Protein AF-A0ABD5ZJA7-F1 (afdb_monomer_lite)

Organism: NCBI:txid1748331

Structure (mmCIF, N/CA/C/O backbone):
data_AF-A0ABD5ZJA7-F1
#
_entry.id   AF-A0ABD5ZJA7-F1
#
loop_
_atom_site.group_PDB
_atom_site.id
_atom_site.type_symbol
_atom_site.label_atom_id
_atom_site.label_alt_id
_atom_site.label_comp_id
_atom_site.label_asym_id
_atom_site.label_entity_id
_atom_site.label_seq_id
_atom_site.pdbx_PDB_ins_code
_atom_site.Cartn_x
_atom_site.Cartn_y
_atom_site.Cartn_z
_atom_site.occupancy
_atom_site.B_iso_or_equiv
_atom_site.auth_seq_id
_atom_site.auth_comp_id
_atom_site.auth_asym_id
_atom_site.auth_atom_id
_atom_site.pdbx_PDB_model_num
ATOM 1 N N . MET A 1 1 ? 16.109 -17.250 -10.198 1.00 43.22 1 MET A N 1
ATOM 2 C CA . MET A 1 1 ? 14.661 -17.321 -9.893 1.00 43.22 1 MET A CA 1
ATOM 3 C C . MET A 1 1 ? 14.072 -15.924 -9.999 1.00 43.22 1 MET A C 1
ATOM 5 O O . MET A 1 1 ? 14.252 -15.127 -9.084 1.00 43.22 1 MET A O 1
ATOM 9 N N . GLY A 1 2 ? 13.443 -15.597 -11.131 1.00 46.81 2 GLY A N 1
ATOM 10 C CA . GLY A 1 2 ? 12.694 -14.346 -11.270 1.00 46.81 2 GLY A CA 1
ATOM 11 C C . GLY A 1 2 ? 11.541 -14.356 -10.270 1.00 46.81 2 GLY A C 1
ATOM 12 O O . GLY A 1 2 ? 10.738 -15.286 -10.253 1.00 46.81 2 GLY A O 1
ATOM 13 N N . ARG A 1 3 ? 11.515 -13.392 -9.352 1.00 61.19 3 ARG A N 1
ATOM 14 C CA . ARG A 1 3 ? 10.531 -13.365 -8.266 1.00 61.19 3 ARG A CA 1
ATOM 15 C C . ARG A 1 3 ? 9.162 -12.995 -8.872 1.00 61.19 3 ARG A C 1
ATOM 17 O O . ARG A 1 3 ? 8.981 -11.855 -9.273 1.00 61.19 3 ARG A O 1
ATOM 24 N N . LYS A 1 4 ? 8.204 -13.938 -8.911 1.00 72.38 4 LYS A N 1
ATOM 25 C CA . LYS A 1 4 ? 6.860 -13.841 -9.548 1.00 72.38 4 LYS A CA 1
ATOM 26 C C . LYS A 1 4 ? 6.105 -12.547 -9.198 1.00 72.38 4 LYS A C 1
ATOM 28 O O . LYS A 1 4 ? 5.808 -12.374 -8.025 1.00 72.38 4 LYS A O 1
ATOM 33 N N . ARG A 1 5 ? 5.801 -11.667 -10.156 1.00 82.25 5 ARG A N 1
ATOM 34 C CA . ARG A 1 5 ? 5.024 -10.425 -9.941 1.00 82.25 5 ARG A CA 1
ATOM 35 C C . ARG A 1 5 ? 3.716 -10.708 -9.182 1.00 82.25 5 ARG A C 1
ATOM 37 O O . ARG A 1 5 ? 3.105 -11.751 -9.403 1.00 82.25 5 ARG A O 1
ATOM 44 N N . ILE A 1 6 ? 3.316 -9.808 -8.286 1.00 84.31 6 ILE A N 1
ATOM 45 C CA . ILE A 1 6 ? 1.984 -9.836 -7.668 1.00 84.31 6 ILE A CA 1
ATOM 46 C C . ILE A 1 6 ? 1.018 -9.273 -8.705 1.00 84.31 6 ILE A C 1
ATOM 48 O O . ILE A 1 6 ? 1.104 -8.097 -9.050 1.00 84.31 6 ILE A O 1
ATOM 52 N N . THR A 1 7 ? 0.161 -10.136 -9.237 1.00 83.38 7 THR A N 1
ATOM 53 C CA . THR A 1 7 ? -0.864 -9.778 -10.230 1.00 83.38 7 THR A CA 1
ATOM 54 C C . THR A 1 7 ? -2.273 -9.824 -9.651 1.00 83.38 7 THR A C 1
ATOM 56 O O . THR A 1 7 ? -3.175 -9.237 -10.233 1.00 83.38 7 THR A O 1
ATOM 59 N N . ALA A 1 8 ? -2.457 -10.476 -8.500 1.00 86.94 8 ALA A N 1
ATOM 60 C CA . ALA A 1 8 ? -3.691 -10.482 -7.725 1.00 86.94 8 ALA A CA 1
ATOM 61 C C . ALA A 1 8 ? -3.380 -10.268 -6.235 1.00 86.94 8 ALA A C 1
ATOM 63 O O . ALA A 1 8 ? -2.325 -10.682 -5.750 1.00 86.94 8 ALA A O 1
ATOM 64 N N . TYR A 1 9 ? -4.302 -9.651 -5.487 1.00 87.38 9 TYR A N 1
ATOM 65 C CA . TYR A 1 9 ? -4.145 -9.429 -4.040 1.00 87.38 9 TYR A CA 1
ATOM 66 C C . TYR A 1 9 ? -3.935 -10.744 -3.274 1.00 87.38 9 TYR A C 1
ATOM 68 O O . TYR A 1 9 ? -3.170 -10.800 -2.312 1.00 87.38 9 TYR A O 1
ATOM 76 N N . GLU A 1 10 ? -4.553 -11.832 -3.731 1.00 89.06 10 GLU A N 1
ATOM 77 C CA . GLU A 1 10 ? -4.423 -13.158 -3.125 1.00 89.06 10 GLU A CA 1
ATOM 78 C C . GLU A 1 10 ? -3.013 -13.756 -3.246 1.00 89.06 10 GLU A C 1
ATOM 80 O O . GLU A 1 10 ? -2.602 -14.502 -2.358 1.00 89.06 10 GLU A O 1
ATOM 85 N N . ASP A 1 11 ? -2.233 -13.374 -4.267 1.00 86.12 11 ASP A N 1
ATOM 86 C CA . ASP A 1 11 ? -0.830 -13.793 -4.425 1.00 86.12 11 ASP A CA 1
ATOM 87 C C . ASP A 1 11 ? 0.113 -13.103 -3.413 1.00 86.12 11 ASP A C 1
ATOM 89 O O . ASP A 1 11 ? 1.285 -13.481 -3.282 1.00 86.12 11 ASP A O 1
ATOM 93 N N . ALA A 1 12 ? -0.353 -12.057 -2.723 1.00 88.19 12 ALA A N 1
ATOM 94 C CA . ALA A 1 12 ? 0.442 -11.316 -1.755 1.00 88.19 12 ALA A CA 1
ATOM 95 C C . ALA A 1 12 ? 0.453 -12.017 -0.384 1.00 88.19 12 ALA A C 1
ATOM 97 O O . ALA A 1 12 ? -0.577 -12.431 0.146 1.00 88.19 12 ALA A O 1
ATOM 98 N N . GLY A 1 13 ? 1.632 -12.106 0.240 1.00 88.25 13 GLY A N 1
ATOM 99 C CA . GLY A 1 13 ? 1.734 -12.553 1.633 1.00 88.25 13 GLY A CA 1
ATOM 100 C C . GLY A 1 13 ? 1.099 -11.545 2.598 1.00 88.25 13 GLY A C 1
ATOM 101 O O . GLY A 1 13 ? 0.987 -10.367 2.269 1.00 88.25 13 GLY A O 1
ATOM 102 N N . GLU A 1 14 ? 0.752 -11.966 3.816 1.00 89.50 14 GLU A N 1
ATOM 103 C CA . GLU A 1 14 ? 0.031 -11.134 4.803 1.00 89.50 14 GLU A CA 1
ATOM 104 C C . GLU A 1 14 ? 0.653 -9.744 5.014 1.00 89.50 14 GLU A C 1
ATOM 106 O O . GLU A 1 14 ? -0.028 -8.725 4.957 1.00 89.50 14 GLU A O 1
ATOM 111 N N . LYS A 1 15 ? 1.979 -9.670 5.169 1.00 89.81 15 LYS A N 1
ATOM 112 C CA . LYS A 1 15 ? 2.673 -8.383 5.344 1.00 89.81 15 LYS A CA 1
ATOM 113 C C . LYS A 1 15 ? 2.639 -7.500 4.096 1.00 89.81 15 LYS A C 1
ATOM 115 O O . LYS A 1 15 ? 2.674 -6.283 4.219 1.00 89.81 15 LYS A O 1
ATOM 120 N N . MET A 1 16 ? 2.602 -8.094 2.903 1.00 91.19 16 MET A N 1
ATOM 121 C CA . MET A 1 16 ? 2.473 -7.346 1.648 1.00 91.19 16 MET A CA 1
ATOM 122 C C . MET A 1 16 ? 1.050 -6.844 1.460 1.00 91.19 16 MET A C 1
ATOM 124 O O . MET A 1 16 ? 0.881 -5.716 1.020 1.00 91.19 16 MET A O 1
ATOM 128 N N . LYS A 1 17 ? 0.053 -7.649 1.840 1.00 93.75 17 LYS A N 1
ATOM 129 C CA . LYS A 1 17 ? -1.352 -7.243 1.863 1.00 93.75 17 LYS A CA 1
ATOM 130 C C . LYS A 1 17 ? -1.549 -5.994 2.719 1.00 93.75 17 LYS A C 1
ATOM 132 O O . LYS A 1 17 ? -2.115 -5.033 2.227 1.00 93.75 17 LYS A O 1
ATOM 137 N N . LEU A 1 18 ? -0.948 -5.946 3.912 1.00 93.62 18 LEU A N 1
ATOM 138 C CA . LEU A 1 18 ? -0.964 -4.748 4.763 1.00 93.62 18 LEU A CA 1
ATOM 139 C C . LEU A 1 18 ? -0.366 -3.511 4.081 1.00 93.62 18 LEU A C 1
ATOM 141 O O . LEU A 1 18 ? -0.928 -2.425 4.180 1.00 93.62 18 LEU A O 1
ATOM 145 N N . VAL A 1 19 ? 0.763 -3.666 3.380 1.00 93.38 19 VAL A N 1
ATOM 146 C CA . VAL A 1 19 ? 1.353 -2.556 2.616 1.00 93.38 19 VAL A CA 1
ATOM 147 C C . VAL A 1 19 ? 0.419 -2.117 1.495 1.00 93.38 19 VAL A C 1
ATOM 149 O O . VAL A 1 19 ? 0.160 -0.929 1.360 1.00 93.38 19 VAL A O 1
ATOM 152 N N . ILE A 1 20 ? -0.092 -3.065 0.710 1.00 94.06 20 ILE A N 1
ATOM 153 C CA . ILE A 1 20 ? -1.002 -2.811 -0.408 1.00 94.06 20 ILE A CA 1
ATOM 154 C C . ILE A 1 20 ? -2.259 -2.085 0.079 1.00 94.06 20 ILE A C 1
ATOM 156 O O . ILE A 1 20 ? -2.626 -1.069 -0.498 1.00 94.06 20 ILE A O 1
ATOM 160 N N . ASP A 1 21 ? -2.881 -2.564 1.156 1.00 94.31 21 ASP A N 1
ATOM 161 C CA . ASP A 1 21 ? -4.092 -1.974 1.723 1.00 94.31 21 ASP A CA 1
ATOM 162 C C . ASP A 1 21 ? -3.827 -0.570 2.270 1.00 94.31 21 ASP A C 1
ATOM 164 O O . ASP A 1 21 ? -4.610 0.340 2.011 1.00 94.31 21 ASP A O 1
ATOM 168 N N . TYR A 1 22 ? -2.716 -0.361 2.985 1.00 94.50 22 TYR A N 1
ATOM 169 C CA . TYR A 1 22 ? -2.327 0.972 3.447 1.00 94.50 22 TYR A CA 1
ATOM 170 C C . TYR A 1 22 ? -2.120 1.929 2.266 1.00 94.50 22 TYR A C 1
ATOM 172 O O . TYR A 1 22 ? -2.732 2.994 2.213 1.00 94.50 22 TYR A O 1
ATOM 180 N N . CYS A 1 23 ? -1.308 1.527 1.288 1.00 93.06 23 CYS A N 1
ATOM 181 C CA . CYS A 1 23 ? -1.038 2.313 0.092 1.00 93.06 23 CYS A CA 1
ATOM 182 C C . CYS A 1 23 ? -2.333 2.661 -0.653 1.00 93.06 23 CYS A C 1
ATOM 184 O O . CYS A 1 23 ? -2.570 3.830 -0.946 1.00 93.06 23 CYS A O 1
ATOM 186 N N . ALA A 1 24 ? -3.205 1.676 -0.878 1.00 93.50 24 ALA A N 1
ATOM 187 C CA . ALA A 1 24 ? -4.493 1.856 -1.539 1.00 93.50 24 ALA A CA 1
ATOM 188 C C . ALA A 1 24 ? -5.413 2.831 -0.787 1.00 93.50 24 ALA A C 1
ATOM 190 O O . ALA A 1 24 ? -5.943 3.765 -1.388 1.00 93.50 24 ALA A O 1
ATOM 191 N N . ARG A 1 25 ? -5.571 2.662 0.533 1.00 92.75 25 ARG A N 1
ATOM 192 C CA . ARG A 1 25 ? -6.447 3.509 1.365 1.00 92.75 25 ARG A CA 1
ATOM 193 C C . ARG A 1 25 ? -6.010 4.968 1.380 1.00 92.75 25 ARG A C 1
ATOM 195 O O . ARG A 1 25 ? -6.855 5.855 1.280 1.00 92.75 25 ARG A O 1
ATOM 202 N N . TYR A 1 26 ? -4.708 5.205 1.514 1.00 91.25 26 TYR A N 1
ATOM 203 C CA . TYR A 1 26 ? -4.159 6.547 1.719 1.00 91.25 26 TYR A CA 1
ATOM 204 C C . TYR A 1 26 ? -3.618 7.194 0.444 1.00 91.25 26 TYR A C 1
ATOM 206 O O . TYR A 1 26 ? -3.172 8.332 0.502 1.00 91.25 26 TYR A O 1
ATOM 214 N N . ALA A 1 27 ? -3.703 6.509 -0.700 1.00 90.88 27 ALA A N 1
ATOM 215 C CA . ALA A 1 27 ? -3.151 6.966 -1.971 1.00 90.88 27 ALA A CA 1
ATOM 216 C C . ALA A 1 27 ? -1.647 7.295 -1.888 1.00 90.88 27 ALA A C 1
ATOM 218 O O . ALA A 1 27 ? -1.185 8.297 -2.424 1.00 90.8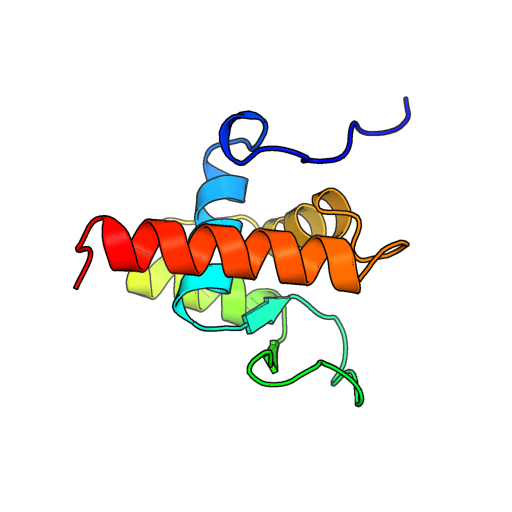8 27 ALA A O 1
ATOM 219 N N . VAL A 1 28 ? -0.868 6.440 -1.220 1.00 91.00 28 VAL A N 1
ATOM 220 C CA . VAL A 1 28 ? 0.581 6.636 -1.040 1.00 91.00 28 VAL A CA 1
ATOM 221 C C . VAL A 1 28 ? 1.382 5.444 -1.547 1.00 91.00 28 VAL A C 1
ATOM 223 O O . VAL A 1 28 ? 0.918 4.307 -1.477 1.00 91.00 28 VAL A O 1
ATOM 226 N N . VAL A 1 29 ? 2.607 5.671 -2.023 1.00 89.31 29 VAL A N 1
ATOM 227 C CA . VAL A 1 29 ? 3.517 4.612 -2.494 1.00 89.31 29 VAL A CA 1
ATOM 228 C C . VAL A 1 29 ? 4.918 4.760 -1.886 1.00 89.31 29 VAL A C 1
ATOM 230 O O . VAL A 1 29 ? 5.434 5.874 -1.821 1.00 89.31 29 VAL A O 1
ATOM 233 N N . PRO A 1 30 ? 5.574 3.662 -1.455 1.00 86.62 30 PRO A N 1
ATOM 234 C CA . PRO A 1 30 ? 6.884 3.725 -0.815 1.00 86.62 30 PRO A CA 1
ATOM 235 C C . PRO A 1 30 ? 7.989 3.929 -1.861 1.00 86.62 30 PRO A C 1
ATOM 237 O O . PRO A 1 30 ? 8.467 2.966 -2.473 1.00 86.62 30 PRO A O 1
ATOM 240 N N . ARG A 1 31 ? 8.429 5.174 -2.052 1.00 76.69 31 ARG A N 1
ATOM 241 C CA . ARG A 1 31 ? 9.536 5.535 -2.950 1.00 76.69 31 ARG A CA 1
ATOM 242 C C . ARG A 1 31 ? 10.741 6.067 -2.182 1.00 76.69 31 ARG A C 1
ATOM 244 O O . ARG A 1 31 ? 10.650 6.512 -1.044 1.00 76.69 31 ARG A O 1
ATOM 251 N N . LYS A 1 32 ? 11.913 5.957 -2.813 1.00 62.88 32 LYS A N 1
ATOM 252 C CA . LYS A 1 32 ? 13.1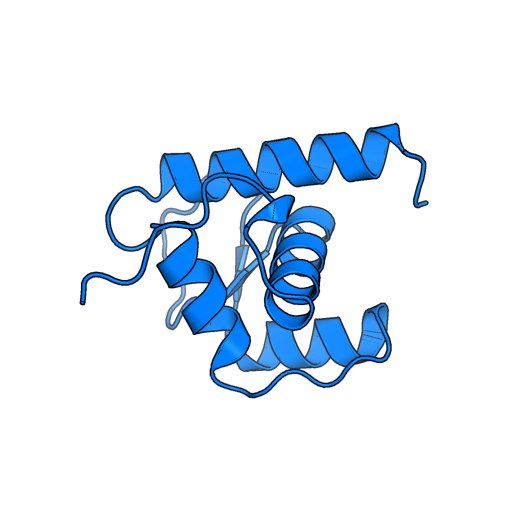91 6.437 -2.263 1.00 62.88 32 LYS A CA 1
ATOM 253 C C . LYS A 1 32 ? 13.423 7.941 -2.467 1.00 62.88 32 LYS A C 1
ATOM 255 O O . LYS A 1 32 ? 14.367 8.469 -1.887 1.00 62.88 32 LYS A O 1
ATOM 260 N N . SER A 1 33 ? 12.621 8.615 -3.286 1.00 53.59 33 SER A N 1
ATOM 261 C CA . SER A 1 33 ? 12.724 10.053 -3.562 1.00 53.59 33 SER A CA 1
ATOM 262 C C . SER A 1 33 ? 11.358 10.598 -3.970 1.00 53.59 33 SER A C 1
ATOM 264 O O . SER A 1 33 ? 10.540 9.823 -4.475 1.00 53.59 33 SER A O 1
ATOM 266 N N . ASP A 1 34 ? 11.146 11.901 -3.767 1.00 54.38 34 ASP A N 1
ATOM 267 C CA . ASP A 1 34 ? 10.063 12.685 -4.364 1.00 54.38 34 ASP A CA 1
ATOM 268 C C . ASP A 1 34 ? 10.072 12.474 -5.878 1.00 54.38 34 ASP A C 1
ATOM 270 O O . ASP A 1 34 ? 10.856 13.077 -6.611 1.00 54.38 34 ASP A O 1
ATOM 274 N N . ASP A 1 35 ? 9.254 11.539 -6.346 1.00 57.22 35 ASP A N 1
ATOM 275 C CA . ASP A 1 35 ? 9.102 11.281 -7.766 1.00 57.22 35 ASP A CA 1
ATOM 276 C C . ASP A 1 35 ? 8.216 12.394 -8.330 1.00 57.22 35 ASP A C 1
ATOM 278 O O . ASP A 1 35 ? 7.046 12.482 -7.950 1.00 57.22 35 ASP A O 1
ATOM 282 N N . PRO A 1 36 ? 8.727 13.262 -9.217 1.00 55.97 36 PRO A N 1
ATOM 283 C CA . PRO A 1 36 ? 8.000 14.464 -9.616 1.00 55.97 36 PRO A CA 1
ATOM 284 C C . PRO A 1 36 ? 6.776 14.183 -10.507 1.00 55.97 36 PRO A C 1
ATOM 286 O O . PRO A 1 36 ? 6.060 15.116 -10.856 1.00 55.97 36 PRO A O 1
ATOM 289 N N . HIS A 1 37 ? 6.523 12.923 -10.891 1.00 66.62 37 HIS A N 1
ATOM 290 C CA . HIS A 1 37 ? 5.476 12.550 -11.849 1.00 66.62 37 HIS A CA 1
ATOM 291 C C . HIS A 1 37 ? 4.671 11.315 -11.419 1.00 66.62 37 HIS A C 1
ATOM 293 O O . HIS A 1 37 ? 4.481 10.379 -12.198 1.00 66.62 37 HIS A O 1
ATOM 299 N N . LEU A 1 38 ? 4.171 11.296 -10.183 1.00 79.12 38 LEU A N 1
ATOM 300 C CA . LEU A 1 38 ? 3.062 10.402 -9.852 1.00 79.12 38 LEU A CA 1
ATOM 301 C C . LEU A 1 38 ? 1.746 11.010 -10.359 1.00 79.12 38 LEU A C 1
ATOM 303 O O . LEU A 1 38 ? 1.507 12.203 -10.158 1.00 79.12 38 LEU A O 1
ATOM 307 N N . PRO A 1 39 ? 0.875 10.226 -11.018 1.00 82.62 39 PRO A N 1
ATOM 308 C CA . PRO A 1 39 ? -0.454 10.708 -11.338 1.00 82.62 39 PRO A CA 1
ATOM 309 C C . PRO A 1 39 ? -1.227 10.933 -10.035 1.00 82.62 39 PRO A C 1
ATOM 311 O O . PRO A 1 39 ? -1.204 10.101 -9.127 1.00 82.62 39 PRO A O 1
ATOM 314 N N . SER A 1 40 ? -1.940 12.057 -9.954 1.00 79.31 40 SER A N 1
ATOM 315 C CA . SER A 1 40 ? -2.896 12.298 -8.871 1.00 79.31 40 SER A CA 1
ATOM 316 C C . SER A 1 40 ? -3.887 11.121 -8.782 1.00 79.31 40 SER A C 1
ATOM 318 O O . SER A 1 40 ? -4.325 10.637 -9.830 1.00 79.31 40 SER A O 1
ATOM 320 N N . PRO A 1 41 ? -4.244 10.625 -7.580 1.00 86.50 41 PRO A N 1
ATOM 321 C CA . PRO A 1 41 ? -3.990 11.202 -6.255 1.00 86.50 41 PRO A CA 1
ATOM 322 C C . PRO A 1 41 ? -2.755 10.640 -5.522 1.00 86.50 41 PRO A C 1
ATOM 324 O O . PRO A 1 41 ? -2.694 10.751 -4.303 1.00 86.50 41 PRO A O 1
ATOM 327 N N . TRP A 1 42 ? -1.814 9.994 -6.215 1.00 89.19 42 TRP A N 1
ATOM 328 C CA . TRP A 1 42 ? -0.737 9.248 -5.563 1.00 89.19 42 TRP A CA 1
ATOM 329 C C . TRP A 1 42 ? 0.406 10.130 -5.062 1.00 89.19 42 TRP A C 1
ATOM 331 O O . TRP A 1 42 ? 0.979 10.900 -5.831 1.00 89.19 42 TRP A O 1
ATOM 341 N N . GLU A 1 43 ? 0.801 9.936 -3.804 1.00 88.69 43 GLU A N 1
ATOM 342 C CA . GLU A 1 43 ? 1.962 10.590 -3.196 1.00 88.69 43 GLU A CA 1
ATOM 343 C C . GLU A 1 43 ? 3.107 9.596 -2.947 1.00 88.69 43 GLU A C 1
ATOM 345 O O . GLU A 1 43 ? 2.913 8.473 -2.472 1.00 88.69 43 GLU A O 1
ATOM 350 N N . GLY A 1 44 ? 4.325 9.997 -3.309 1.00 88.69 44 GLY A N 1
ATOM 351 C CA . GLY A 1 44 ? 5.530 9.205 -3.100 1.00 88.69 44 GLY A CA 1
ATOM 352 C C . GLY A 1 44 ? 6.103 9.499 -1.727 1.00 88.69 44 GLY A C 1
ATOM 353 O O . GLY A 1 44 ? 6.621 10.585 -1.509 1.00 88.69 44 GLY A O 1
ATOM 354 N N . VAL A 1 45 ? 6.050 8.526 -0.824 1.00 88.38 45 VAL A N 1
ATOM 355 C CA . VAL A 1 45 ? 6.497 8.694 0.563 1.00 88.38 45 VAL A CA 1
ATOM 356 C C . VAL A 1 45 ? 7.659 7.749 0.888 1.00 88.38 45 VAL A C 1
ATOM 358 O O . VAL A 1 45 ? 7.759 6.660 0.310 1.00 88.38 45 VAL A O 1
ATOM 361 N N . PRO A 1 46 ? 8.541 8.107 1.831 1.00 88.81 46 PRO A N 1
ATOM 362 C CA . PRO A 1 46 ? 9.569 7.216 2.345 1.00 88.81 46 PRO A CA 1
ATOM 363 C C . PRO A 1 46 ? 8.997 5.900 2.898 1.00 88.81 46 PRO A C 1
ATOM 365 O O . PRO A 1 46 ? 7.961 5.855 3.564 1.00 88.81 46 PRO A O 1
ATOM 368 N N . ALA A 1 47 ? 9.713 4.792 2.684 1.00 89.19 47 ALA A N 1
ATOM 369 C CA . ALA A 1 47 ? 9.274 3.467 3.137 1.00 89.19 47 ALA A CA 1
ATOM 370 C C . ALA A 1 47 ? 9.070 3.373 4.663 1.00 89.19 47 ALA A C 1
ATOM 372 O O . ALA A 1 47 ? 8.198 2.635 5.120 1.00 89.19 47 ALA A O 1
ATOM 373 N N . ASN A 1 48 ? 9.843 4.127 5.449 1.00 90.06 48 ASN A N 1
ATOM 374 C CA . ASN A 1 48 ? 9.680 4.203 6.901 1.00 90.06 48 ASN A CA 1
ATOM 375 C C . ASN A 1 48 ? 8.357 4.866 7.305 1.00 90.06 48 ASN A C 1
ATOM 377 O O . ASN A 1 48 ? 7.766 4.437 8.291 1.00 90.06 48 ASN A O 1
ATOM 381 N N . GLU A 1 49 ? 7.870 5.850 6.546 1.00 91.44 49 GLU A N 1
ATOM 382 C CA . GLU A 1 49 ? 6.576 6.483 6.820 1.00 91.44 49 GLU A CA 1
ATOM 383 C C . GLU A 1 49 ? 5.427 5.521 6.515 1.00 91.44 49 GLU A C 1
ATOM 385 O O . GLU A 1 49 ? 4.533 5.355 7.340 1.00 91.44 49 GLU A O 1
ATOM 390 N N . VAL A 1 50 ? 5.510 4.763 5.415 1.00 91.56 50 VAL A N 1
ATOM 391 C CA . VAL A 1 50 ? 4.553 3.674 5.137 1.00 91.56 50 VAL A CA 1
ATOM 392 C C . VAL A 1 50 ? 4.561 2.632 6.252 1.00 91.56 50 VAL A C 1
ATOM 394 O O . VAL A 1 50 ? 3.509 2.192 6.708 1.00 91.56 50 VAL A O 1
ATOM 397 N N . GLN A 1 51 ? 5.743 2.233 6.726 1.00 92.69 51 GLN A N 1
ATOM 398 C CA . GLN A 1 51 ? 5.859 1.295 7.842 1.00 92.69 51 GLN A CA 1
ATOM 399 C C . GLN A 1 51 ? 5.199 1.843 9.116 1.00 92.69 51 GLN A C 1
ATOM 401 O O . GLN A 1 51 ? 4.497 1.095 9.801 1.00 92.69 51 GLN A O 1
ATOM 406 N N . GLN A 1 52 ? 5.446 3.111 9.452 1.00 92.75 52 GLN A N 1
ATOM 407 C CA . GLN A 1 52 ? 4.856 3.757 10.624 1.00 92.75 52 GLN A CA 1
ATOM 408 C C . GLN A 1 52 ? 3.339 3.856 10.490 1.00 92.75 5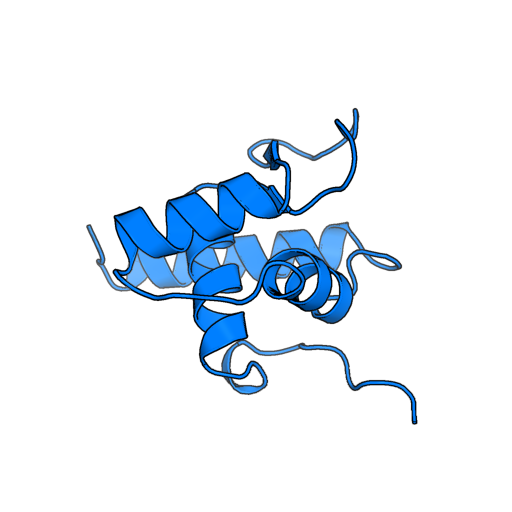2 GLN A C 1
ATOM 410 O O . GLN A 1 52 ? 2.629 3.410 11.386 1.00 92.75 52 GLN A O 1
ATOM 415 N N . GLY A 1 53 ? 2.840 4.295 9.338 1.00 92.88 53 GLY A N 1
ATOM 416 C CA . GLY A 1 53 ? 1.412 4.361 9.076 1.00 92.88 53 GLY A CA 1
ATOM 417 C C . GLY A 1 53 ? 0.728 2.994 9.144 1.00 92.88 53 GLY A C 1
ATOM 418 O O . GLY A 1 53 ? -0.367 2.890 9.695 1.00 92.88 53 GLY A O 1
ATOM 419 N N . ILE A 1 54 ? 1.375 1.919 8.677 1.00 93.62 54 ILE A N 1
ATOM 420 C CA . ILE A 1 54 ? 0.849 0.556 8.846 1.00 93.62 54 ILE A CA 1
ATOM 421 C C . ILE A 1 54 ? 0.750 0.189 10.329 1.00 93.62 54 ILE A C 1
ATOM 423 O O . ILE A 1 54 ? -0.262 -0.362 10.763 1.00 93.62 54 ILE A O 1
ATOM 427 N N . LEU A 1 55 ? 1.776 0.507 11.119 1.00 94.19 55 LEU A N 1
ATOM 428 C CA . LEU A 1 55 ? 1.761 0.253 12.556 1.00 94.19 55 LEU A CA 1
ATOM 429 C C . LEU A 1 55 ? 0.642 1.035 13.257 1.00 94.19 55 LEU A C 1
ATOM 431 O O . LEU A 1 55 ? -0.059 0.465 14.087 1.00 94.19 55 LEU A O 1
ATOM 435 N N . GLU A 1 56 ? 0.453 2.306 12.914 1.00 94.19 56 GLU A N 1
ATOM 436 C CA . GLU A 1 56 ? -0.551 3.174 13.536 1.00 94.19 56 GLU A CA 1
ATOM 437 C C . GLU A 1 56 ? -1.985 2.821 13.127 1.00 94.19 56 GLU A C 1
ATOM 439 O O . GLU A 1 56 ? -2.892 2.886 13.955 1.00 94.19 56 GLU A O 1
ATOM 444 N N . LYS A 1 57 ? -2.208 2.444 11.863 1.00 93.00 57 LYS A N 1
ATOM 445 C CA . LYS A 1 57 ? -3.553 2.187 11.321 1.00 93.00 57 LYS A CA 1
ATOM 446 C C . LYS A 1 57 ? -3.996 0.735 11.447 1.00 93.00 57 LYS A C 1
ATOM 448 O O . LYS A 1 57 ? -5.173 0.486 11.672 1.00 93.00 57 LYS A O 1
ATOM 453 N N . PHE A 1 58 ? -3.068 -0.211 11.316 1.00 90.75 58 PHE A N 1
ATOM 454 C CA . PHE A 1 58 ? -3.360 -1.648 11.342 1.00 90.75 58 PHE A CA 1
ATOM 455 C C . PHE A 1 58 ? -2.823 -2.352 12.595 1.00 90.75 58 PHE A C 1
ATOM 457 O O . PHE A 1 58 ? -3.035 -3.551 12.755 1.00 90.75 58 PHE A O 1
ATOM 464 N N . GLY A 1 59 ? -2.087 -1.659 13.474 1.00 92.31 59 GLY A N 1
ATOM 465 C CA . GLY A 1 59 ? -1.502 -2.265 14.677 1.00 92.31 59 GLY A CA 1
ATOM 466 C C . GLY A 1 59 ? -0.416 -3.309 14.384 1.00 92.31 59 GLY A C 1
ATOM 467 O O . GLY A 1 59 ? -0.030 -4.071 15.271 1.00 92.31 59 GLY A O 1
ATOM 468 N N . ALA A 1 60 ? 0.078 -3.375 13.143 1.00 92.12 60 ALA A N 1
ATOM 469 C CA . ALA A 1 60 ? 0.934 -4.452 12.660 1.00 92.12 60 ALA A CA 1
ATOM 470 C C . ALA A 1 60 ? 2.364 -3.976 12.374 1.00 92.12 60 ALA A C 1
ATOM 472 O O . ALA A 1 60 ? 2.595 -2.939 11.757 1.00 92.12 60 ALA A O 1
ATOM 473 N N . LYS A 1 61 ? 3.358 -4.776 12.779 1.00 91.75 61 LYS A N 1
ATOM 474 C CA . LYS A 1 61 ? 4.774 -4.496 12.496 1.00 91.75 61 LYS A CA 1
ATOM 475 C C . LYS A 1 61 ? 5.218 -5.172 11.201 1.00 91.75 61 LYS A C 1
ATOM 477 O O . LYS A 1 61 ? 5.308 -6.400 11.124 1.00 91.75 61 LYS A O 1
ATOM 482 N N . VAL A 1 62 ? 5.591 -4.363 10.214 1.00 90.75 62 VAL A N 1
ATOM 483 C CA . VAL A 1 62 ? 6.303 -4.815 9.010 1.00 90.75 62 VAL A CA 1
ATOM 484 C C . VAL A 1 62 ? 7.782 -4.435 9.090 1.00 90.75 62 VAL A C 1
ATOM 486 O O . VAL A 1 62 ? 8.156 -3.485 9.772 1.00 90.75 62 VAL A O 1
ATOM 489 N N . SER A 1 63 ? 8.651 -5.204 8.434 1.00 89.00 63 SER A N 1
ATOM 490 C CA . SER A 1 63 ? 10.087 -4.896 8.377 1.00 89.00 63 SER A CA 1
ATOM 491 C C . SER A 1 63 ? 10.337 -3.684 7.473 1.00 89.00 63 SER A C 1
ATOM 493 O O . SER A 1 63 ? 9.614 -3.519 6.494 1.00 89.00 63 SER A O 1
ATOM 495 N N . ASN A 1 64 ? 11.399 -2.913 7.724 1.00 81.56 64 ASN A N 1
ATOM 496 C CA . ASN A 1 64 ? 11.712 -1.673 6.992 1.00 81.56 64 ASN A CA 1
ATOM 497 C C . ASN A 1 64 ? 11.823 -1.849 5.460 1.00 81.56 64 ASN A C 1
ATOM 499 O O . ASN A 1 64 ? 11.429 -0.985 4.691 1.00 81.56 64 ASN A O 1
ATOM 503 N N . GLY A 1 65 ? 12.291 -3.009 4.987 1.00 86.12 65 GLY A N 1
ATOM 504 C CA . GLY A 1 65 ? 12.349 -3.308 3.549 1.00 86.12 65 GLY A CA 1
ATOM 505 C C . GLY A 1 65 ? 11.021 -3.753 2.923 1.00 86.12 65 GLY A C 1
ATOM 506 O O . GLY A 1 65 ? 10.938 -3.865 1.704 1.00 86.12 65 GLY A O 1
ATOM 507 N N . THR A 1 66 ? 9.988 -4.035 3.725 1.00 90.44 66 THR A N 1
ATOM 508 C CA . THR A 1 66 ? 8.716 -4.606 3.239 1.00 90.44 66 THR A CA 1
ATOM 509 C C . THR A 1 66 ? 7.966 -3.654 2.313 1.00 90.44 66 THR A C 1
ATOM 511 O O . THR A 1 66 ? 7.523 -4.132 1.272 1.00 90.44 66 THR A O 1
ATOM 514 N N . PRO A 1 67 ? 7.839 -2.344 2.617 1.00 90.62 67 PRO A N 1
ATOM 515 C CA . PRO A 1 67 ? 7.104 -1.429 1.751 1.00 90.62 67 PRO A CA 1
ATOM 516 C C . PRO A 1 67 ? 7.723 -1.317 0.359 1.00 90.62 67 PRO A C 1
ATOM 518 O O . PRO A 1 67 ? 7.059 -1.589 -0.639 1.00 90.62 67 PRO A O 1
ATOM 521 N N . THR A 1 68 ? 9.026 -1.028 0.286 1.00 89.38 68 THR A N 1
ATOM 522 C CA . THR A 1 68 ? 9.750 -0.985 -0.992 1.00 89.38 68 THR A CA 1
ATOM 523 C C . THR A 1 68 ? 9.656 -2.321 -1.716 1.00 89.38 68 THR A C 1
ATOM 525 O O . THR A 1 68 ? 9.366 -2.354 -2.906 1.00 89.38 68 THR A O 1
ATOM 528 N N . TYR A 1 69 ? 9.828 -3.436 -1.004 1.00 88.88 69 TYR A N 1
ATOM 529 C CA . TYR A 1 69 ? 9.740 -4.753 -1.620 1.00 88.88 69 TYR A CA 1
ATOM 530 C C . TYR A 1 69 ? 8.347 -5.044 -2.192 1.00 88.88 69 TYR A C 1
ATOM 532 O O . TYR A 1 69 ? 8.251 -5.542 -3.308 1.00 88.88 69 TYR A O 1
ATOM 540 N N . ALA A 1 70 ? 7.265 -4.712 -1.484 1.00 90.19 70 ALA A N 1
ATOM 541 C CA . ALA A 1 70 ? 5.905 -4.875 -1.994 1.00 90.19 70 ALA A CA 1
ATOM 542 C C . ALA A 1 70 ? 5.679 -4.038 -3.263 1.00 90.19 70 ALA A C 1
ATOM 544 O O . ALA A 1 70 ? 5.142 -4.549 -4.243 1.00 90.19 70 ALA A O 1
ATOM 545 N N . TRP A 1 71 ? 6.179 -2.802 -3.284 1.00 89.62 71 TRP A N 1
ATOM 546 C CA . TRP A 1 71 ? 6.078 -1.917 -4.443 1.00 89.62 71 TRP A CA 1
ATOM 547 C C . TRP A 1 71 ? 6.813 -2.459 -5.676 1.00 89.62 71 TRP A C 1
ATOM 549 O O . TRP A 1 71 ? 6.241 -2.550 -6.763 1.00 89.62 71 TRP A O 1
ATOM 559 N N . GLN A 1 72 ? 8.035 -2.964 -5.494 1.00 88.25 72 GLN A N 1
ATOM 560 C CA . GLN A 1 72 ? 8.774 -3.653 -6.559 1.00 88.25 72 GLN A CA 1
ATOM 561 C C . GLN A 1 72 ? 8.040 -4.907 -7.052 1.00 88.25 72 GLN A C 1
ATOM 563 O O . GLN A 1 72 ? 8.040 -5.224 -8.241 1.00 88.25 72 GLN A O 1
ATOM 568 N N . ARG A 1 73 ? 7.375 -5.631 -6.146 1.00 88.88 73 ARG A N 1
ATOM 569 C CA . ARG A 1 73 ? 6.636 -6.864 -6.456 1.00 88.88 73 ARG A CA 1
ATOM 570 C C . ARG A 1 73 ? 5.354 -6.615 -7.247 1.00 88.88 73 ARG A C 1
ATOM 572 O O . ARG A 1 73 ? 4.969 -7.504 -8.003 1.00 88.88 73 ARG A O 1
ATOM 579 N N . LEU A 1 74 ? 4.749 -5.433 -7.130 1.00 88.50 74 LEU A N 1
ATOM 580 C CA . LEU A 1 74 ? 3.666 -4.977 -8.013 1.00 88.50 74 LEU A CA 1
ATOM 581 C C . LEU A 1 74 ? 4.162 -4.644 -9.431 1.00 88.50 74 LEU A C 1
ATOM 583 O O . LEU A 1 74 ? 3.366 -4.523 -10.362 1.00 88.50 74 LEU A O 1
ATOM 587 N N . GLY A 1 75 ? 5.481 -4.581 -9.629 1.00 85.62 75 GLY A N 1
ATOM 588 C CA . GLY A 1 75 ? 6.108 -4.316 -10.921 1.00 85.62 75 GLY A CA 1
ATOM 589 C C . GLY A 1 75 ? 6.379 -2.839 -11.183 1.00 85.62 75 GLY A C 1
ATOM 590 O O . GLY A 1 75 ? 6.691 -2.501 -12.319 1.00 85.62 75 GLY A O 1
ATOM 591 N N . ALA A 1 76 ? 6.318 -1.981 -10.160 1.00 85.25 76 ALA A N 1
ATOM 592 C CA . ALA A 1 76 ? 6.454 -0.533 -10.314 1.00 85.25 76 ALA A CA 1
ATOM 593 C C . ALA A 1 76 ? 7.784 -0.072 -10.942 1.00 85.25 76 ALA A C 1
ATOM 595 O O . ALA A 1 76 ? 7.828 1.003 -11.529 1.00 85.25 76 ALA A O 1
ATOM 596 N N . ASP A 1 77 ? 8.846 -0.885 -10.858 1.00 83.25 77 ASP A N 1
ATOM 597 C CA . ASP A 1 77 ? 10.135 -0.605 -11.511 1.00 83.25 77 ASP A CA 1
ATOM 598 C C . ASP A 1 77 ? 10.055 -0.655 -13.051 1.00 83.25 77 ASP A C 1
ATOM 600 O O . ASP A 1 77 ? 10.891 -0.064 -13.726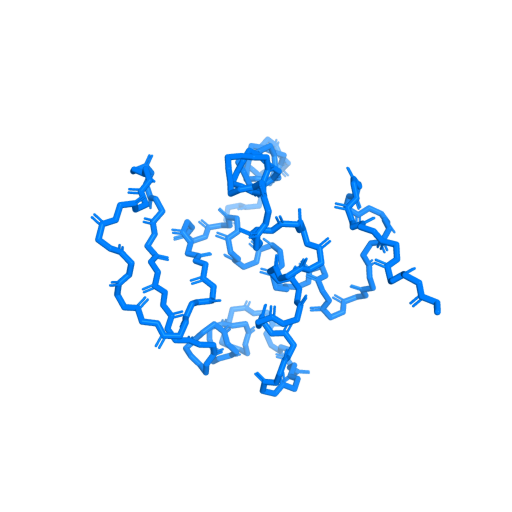 1.00 83.25 77 ASP A O 1
ATOM 604 N N . ASN A 1 78 ? 9.086 -1.389 -13.614 1.00 84.00 78 ASN A N 1
ATOM 605 C CA . ASN A 1 78 ? 8.951 -1.599 -15.064 1.00 84.00 78 ASN A CA 1
ATOM 606 C C . ASN A 1 78 ? 7.608 -1.102 -15.619 1.00 84.00 78 ASN A C 1
ATOM 608 O O . ASN A 1 78 ? 7.515 -0.776 -16.795 1.00 84.00 78 ASN A O 1
ATOM 612 N N . ASP A 1 79 ? 6.568 -1.095 -14.788 1.00 86.44 79 ASP A N 1
ATOM 613 C CA . ASP A 1 79 ? 5.185 -0.817 -15.161 1.00 86.44 79 ASP A CA 1
ATOM 614 C C . ASP A 1 79 ? 4.502 -0.076 -14.008 1.00 86.44 79 ASP A C 1
ATOM 616 O O . ASP A 1 79 ? 3.775 -0.645 -13.186 1.00 86.44 79 ASP A O 1
ATOM 620 N N . LEU A 1 80 ? 4.834 1.212 -13.909 1.00 86.56 80 LEU A N 1
ATOM 621 C CA . LEU A 1 80 ? 4.304 2.094 -12.880 1.00 86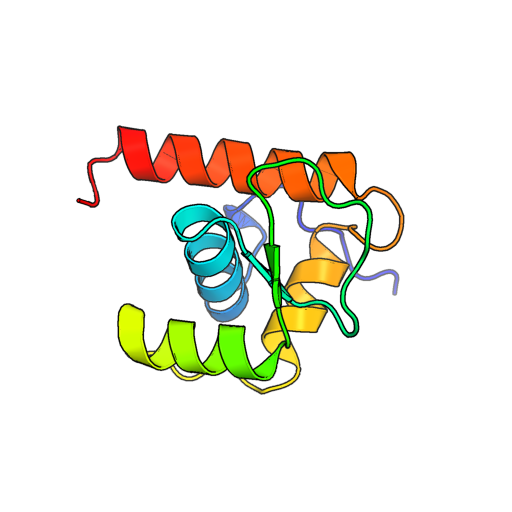.56 80 LEU A CA 1
ATOM 622 C C . LEU A 1 80 ? 2.782 2.215 -12.981 1.00 86.56 80 LEU A C 1
ATOM 624 O O . LEU A 1 80 ? 2.093 2.092 -11.972 1.00 86.56 80 LEU A O 1
ATOM 628 N N . GLU A 1 81 ? 2.260 2.432 -14.186 1.00 87.62 81 GLU A N 1
ATOM 629 C CA . GLU A 1 81 ? 0.823 2.583 -14.412 1.00 87.62 81 GLU A CA 1
ATOM 630 C C . GLU A 1 81 ? 0.061 1.324 -13.994 1.00 87.62 81 GLU A C 1
ATOM 632 O O . GLU A 1 81 ? -0.934 1.433 -13.280 1.00 87.62 81 GLU A O 1
ATOM 637 N N . GLY A 1 82 ? 0.558 0.127 -14.326 1.00 89.19 82 GLY A N 1
ATOM 638 C CA . GLY A 1 82 ? -0.051 -1.119 -13.863 1.00 89.19 82 GLY A CA 1
ATOM 639 C C . GLY A 1 82 ? 0.000 -1.296 -12.343 1.00 89.19 82 GLY A C 1
ATOM 640 O O . GLY A 1 82 ? -0.971 -1.762 -11.748 1.00 89.19 82 GLY A O 1
ATOM 641 N N . ALA A 1 83 ? 1.092 -0.890 -11.685 1.00 90.75 83 ALA A N 1
ATOM 642 C CA . ALA A 1 83 ? 1.192 -0.943 -10.224 1.00 90.75 83 ALA A CA 1
ATOM 643 C C . ALA A 1 83 ? 0.234 0.044 -9.531 1.00 90.75 83 ALA A C 1
ATOM 645 O O . ALA A 1 83 ? -0.375 -0.298 -8.517 1.00 90.75 83 ALA A O 1
ATOM 646 N N . LEU A 1 84 ? 0.068 1.249 -10.081 1.00 91.12 84 LEU A N 1
ATOM 647 C CA . LEU A 1 84 ? -0.882 2.240 -9.569 1.00 91.12 84 LEU A CA 1
ATOM 648 C C . LEU A 1 84 ? -2.327 1.823 -9.833 1.00 91.12 84 LEU A C 1
ATOM 650 O O . LEU A 1 84 ? -3.160 1.949 -8.940 1.00 91.12 84 LEU A O 1
ATOM 654 N N . LYS A 1 85 ? -2.610 1.266 -11.016 1.00 91.69 85 LYS A N 1
ATOM 655 C CA . LYS A 1 85 ? -3.919 0.704 -11.354 1.00 91.69 85 LYS A CA 1
ATOM 656 C C . LYS A 1 85 ? -4.307 -0.403 -10.379 1.00 91.69 85 LYS A C 1
ATOM 658 O O . LYS A 1 85 ? -5.399 -0.359 -9.836 1.00 91.69 85 LYS A O 1
ATOM 663 N N . PHE A 1 86 ? -3.383 -1.309 -10.061 1.00 93.25 86 PHE A N 1
ATOM 664 C CA . PHE A 1 86 ? -3.612 -2.348 -9.058 1.00 93.25 86 PHE A CA 1
ATOM 665 C C . PHE A 1 86 ? -4.022 -1.766 -7.696 1.00 93.25 86 PHE A C 1
ATOM 667 O O . PHE A 1 86 ? -4.951 -2.256 -7.058 1.00 93.25 86 PHE A O 1
ATOM 674 N N . LEU A 1 87 ? -3.332 -0.718 -7.230 1.00 93.31 87 LEU A N 1
ATOM 675 C CA . LEU A 1 87 ? -3.690 -0.074 -5.966 1.00 93.31 87 LEU A CA 1
ATOM 676 C C . LEU A 1 87 ? -5.012 0.696 -6.053 1.00 93.31 87 LEU A C 1
ATOM 678 O O . LEU A 1 87 ? -5.721 0.786 -5.053 1.00 93.31 87 LEU A O 1
ATOM 682 N N . GLN A 1 88 ? -5.341 1.249 -7.220 1.00 92.56 88 GLN A N 1
ATOM 683 C CA . GLN A 1 88 ? -6.623 1.897 -7.463 1.00 92.56 88 GLN A CA 1
ATOM 684 C C . GLN A 1 88 ? -7.766 0.882 -7.407 1.00 92.56 88 GLN A C 1
ATOM 686 O O . GLN A 1 88 ? -8.683 1.083 -6.618 1.00 92.56 88 GLN A O 1
ATOM 691 N N . ASP A 1 89 ? -7.669 -0.223 -8.151 1.00 92.81 89 ASP A N 1
ATOM 692 C CA . ASP A 1 89 ? -8.658 -1.305 -8.124 1.00 92.81 89 ASP A CA 1
ATOM 693 C C . ASP A 1 89 ? -8.843 -1.789 -6.676 1.00 92.81 89 ASP A C 1
ATOM 695 O O . ASP A 1 89 ? -9.960 -1.888 -6.172 1.00 92.81 89 ASP A O 1
ATOM 699 N N . ARG A 1 90 ? -7.735 -1.954 -5.938 1.00 93.00 90 ARG A N 1
ATOM 700 C CA . ARG A 1 90 ? -7.788 -2.327 -4.523 1.00 93.00 90 ARG A CA 1
ATOM 701 C C . ARG A 1 90 ? -8.473 -1.282 -3.641 1.00 93.00 90 ARG A C 1
ATOM 703 O O . ARG A 1 90 ? -9.177 -1.630 -2.695 1.00 93.00 90 ARG A O 1
ATOM 710 N N . ARG A 1 91 ? -8.241 0.006 -3.896 1.00 92.06 91 ARG A N 1
ATOM 711 C CA . ARG A 1 91 ? -8.89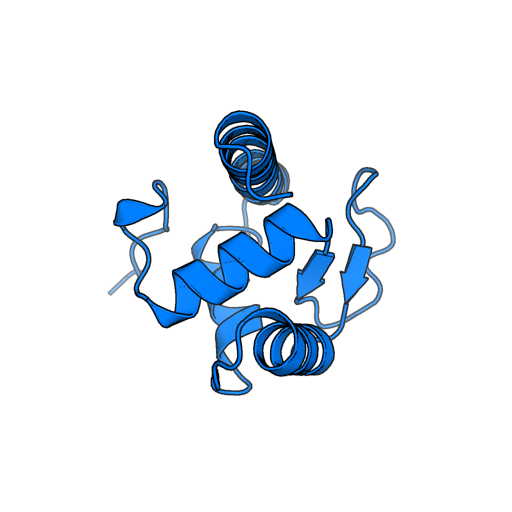6 1.100 -3.170 1.00 92.06 91 ARG A CA 1
ATOM 712 C C . ARG A 1 91 ? -10.402 1.079 -3.417 1.00 92.06 91 ARG A C 1
ATOM 714 O O . ARG A 1 91 ? -11.153 1.254 -2.463 1.00 92.06 91 ARG A O 1
ATOM 721 N N . GLU A 1 92 ? -10.823 0.862 -4.659 1.00 91.62 92 GLU A N 1
ATOM 722 C CA . GLU A 1 92 ? -12.233 0.736 -5.035 1.00 91.62 92 GLU A CA 1
ATOM 723 C C . GLU A 1 92 ? -12.874 -0.453 -4.309 1.00 91.62 92 GLU A C 1
ATOM 725 O O . GLU A 1 92 ? -13.867 -0.253 -3.613 1.00 91.62 92 GLU A O 1
ATOM 730 N N . GLU A 1 93 ? -12.223 -1.623 -4.291 1.00 90.69 93 GLU A N 1
ATOM 731 C CA . GLU A 1 93 ? -12.696 -2.781 -3.517 1.00 90.69 93 GLU A CA 1
ATOM 732 C C . GLU A 1 93 ? -12.873 -2.462 -2.021 1.00 90.69 93 GLU A C 1
ATOM 734 O O . GLU A 1 93 ? -13.852 -2.880 -1.401 1.00 90.69 93 GLU A O 1
ATOM 739 N N . ILE A 1 94 ? -11.932 -1.739 -1.405 1.00 89.44 94 ILE A N 1
ATOM 740 C CA . ILE A 1 94 ? -12.014 -1.376 0.021 1.00 89.44 94 ILE A CA 1
ATOM 741 C C . ILE A 1 94 ? -13.198 -0.434 0.276 1.00 89.44 94 ILE A C 1
ATOM 743 O O . ILE A 1 94 ? -13.918 -0.605 1.262 1.00 89.44 94 ILE A O 1
ATOM 747 N N . LEU A 1 95 ? -13.409 0.544 -0.609 1.00 86.38 95 LEU A N 1
ATOM 748 C CA . LEU A 1 95 ? -14.515 1.497 -0.511 1.00 86.38 95 LEU A CA 1
ATOM 749 C C . LEU A 1 95 ? -15.875 0.818 -0.728 1.00 86.38 95 LEU A C 1
ATOM 751 O O . LEU A 1 95 ? -16.824 1.128 -0.008 1.00 86.38 95 LEU A O 1
ATOM 755 N N . GLU A 1 96 ? -15.966 -0.124 -1.670 1.00 86.00 96 GLU A N 1
ATOM 756 C CA . GLU A 1 96 ? -17.179 -0.907 -1.933 1.00 86.00 96 GLU A CA 1
ATOM 757 C C . GLU A 1 96 ? -17.540 -1.838 -0.768 1.00 86.00 96 GLU A C 1
ATOM 759 O O . GLU A 1 96 ? -18.716 -1.982 -0.436 1.00 86.00 96 GLU A O 1
ATOM 764 N N . ASN A 1 97 ? -16.542 -2.420 -0.095 1.00 80.56 97 ASN A N 1
ATOM 765 C CA . ASN A 1 97 ? -16.756 -3.301 1.058 1.00 80.56 97 ASN A CA 1
ATOM 766 C C . ASN A 1 97 ? -17.062 -2.555 2.374 1.00 80.56 97 ASN A C 1
ATOM 768 O O . ASN A 1 97 ? -17.300 -3.194 3.398 1.00 80.56 97 ASN A O 1
ATOM 772 N N . GLY A 1 98 ? -17.113 -1.218 2.360 1.00 60.31 98 GLY A N 1
ATOM 773 C CA . GLY A 1 98 ? -17.641 -0.426 3.473 1.00 60.31 98 GLY A CA 1
ATOM 774 C C . GLY A 1 98 ? -16.729 -0.296 4.696 1.00 60.31 98 GLY A C 1
ATOM 775 O O . GLY A 1 98 ? -17.232 0.033 5.770 1.00 60.31 98 GLY A O 1
ATOM 776 N N . ASP A 1 99 ? -15.415 -0.503 4.551 1.00 54.00 99 ASP A N 1
ATOM 777 C CA . ASP A 1 99 ? -14.423 -0.227 5.606 1.00 54.00 99 ASP A CA 1
ATOM 778 C C . ASP A 1 99 ? -14.259 1.306 5.750 1.00 54.00 99 ASP A C 1
ATOM 780 O O . ASP A 1 99 ? -13.332 1.916 5.211 1.00 54.00 99 ASP A O 1
ATOM 784 N N . LYS A 1 100 ? -15.257 1.942 6.380 1.00 44.38 100 LYS A N 1
ATOM 785 C CA . LYS A 1 100 ? -15.258 3.350 6.807 1.00 44.38 100 LYS A CA 1
ATOM 786 C C . LYS A 1 100 ? -14.541 3.527 8.138 1.00 44.38 100 LYS A C 1
ATOM 788 O O . LYS A 1 100 ? -14.829 2.736 9.062 1.00 44.38 100 LYS A O 1
#

Foldseek 3Di:
DPDAACPDLVVDDPLLNLLLLLCLQVQEAADPDAPVDDPPPHGHDHLVVSQVSSCVPVVDGDDSCSRVVSLVSNVCVPCVPSSSVNSPVVSVVCVVVPPD

Radius of gyration: 12.52 Å; chains: 1; bounding box: 32×32×30 Å

Sequence (100 aa):
MGRKRITAYEDAGEKMKLVIDYCARYAVVPRKSDDPHLPSPWEGVPANEVQQGILEKFGAKVSNGTPTYAWQRLGADNDLEGALKFLQDRREEILENGDK

pLDDT: mean 84.97, std 11.98, range [43.22, 94.5]

Secondary structure (DSSP, 8-state):
-------SGGGS-HHHHHHHHHHHHHTEEE-SS--TTPPTT-EEE-HHHHHHHHHHHH-----TTHHHHHHHHTTTTT-HHHHHHHHHHHHHHHHHTT--